Protein AF-A0A3R5QQU8-F1 (afdb_monomer_lite)

pLDDT: mean 78.83, std 15.77, range [33.41, 95.75]

Foldseek 3Di:
DDDPPPDDPDPDPQQLLAAEDPLLVQLVVQLQQQCQQLVNQERELLSSVLSLLVSVDVLVLVVCCVPLVPDDDPDRLSVLLNVLSCVVSVRDPGDRDPDVPDDRRDYDPVVVCLVSCQSVVDVPPVRRYDYSVNSVVVSCVPPVSVVSSCPSRDDPD

Organism: NCBI:txid2040456

Radius of gyration: 18.87 Å; chains: 1; bounding box: 34×49×63 Å

Structure (mmCIF, N/CA/C/O backbone):
data_AF-A0A3R5QQU8-F1
#
_entry.id   AF-A0A3R5QQU8-F1
#
loop_
_atom_site.group_PDB
_atom_site.id
_atom_site.type_symbol
_atom_site.label_atom_id
_atom_site.label_alt_id
_atom_site.label_comp_id
_atom_site.label_asym_id
_atom_site.label_entity_id
_atom_site.label_seq_id
_atom_site.pdbx_PDB_ins_code
_atom_site.Cartn_x
_atom_site.Cartn_y
_atom_site.Cartn_z
_atom_site.occupancy
_atom_site.B_iso_or_equiv
_atom_site.auth_seq_id
_atom_site.auth_comp_id
_atom_site.auth_asym_id
_atom_site.auth_atom_id
_atom_site.pdbx_PDB_model_num
ATOM 1 N N . MET A 1 1 ? -10.778 -25.720 -46.885 1.00 42.09 1 MET A N 1
ATOM 2 C CA . MET A 1 1 ? -10.569 -25.487 -45.435 1.00 42.09 1 MET A CA 1
ATOM 3 C C . MET A 1 1 ? -9.335 -24.609 -45.243 1.00 42.09 1 MET A C 1
ATOM 5 O O . MET A 1 1 ? -8.242 -25.054 -45.555 1.00 42.09 1 MET A O 1
ATOM 9 N N . LEU A 1 2 ? -9.492 -23.357 -44.798 1.00 42.12 2 LEU A N 1
ATOM 10 C CA . LEU A 1 2 ? -8.367 -22.442 -44.552 1.00 42.12 2 LEU A CA 1
ATOM 11 C C . LEU A 1 2 ? -7.950 -22.513 -43.078 1.00 42.12 2 LEU A C 1
ATOM 13 O O . LEU A 1 2 ? -8.694 -22.108 -42.185 1.00 42.12 2 LEU A O 1
ATOM 17 N N . VAL A 1 3 ? -6.752 -23.039 -42.827 1.00 45.94 3 VAL A N 1
ATOM 18 C CA . VAL A 1 3 ? -6.146 -23.111 -41.493 1.00 45.94 3 VAL A CA 1
ATOM 19 C C . VAL A 1 3 ? -5.785 -21.692 -41.043 1.00 45.94 3 VAL A C 1
ATOM 21 O O . VAL A 1 3 ? -4.887 -21.057 -41.596 1.00 45.94 3 VAL A O 1
ATOM 24 N N . LYS A 1 4 ? -6.488 -21.175 -40.026 1.00 46.97 4 LYS A N 1
ATOM 25 C CA . LYS A 1 4 ? -6.137 -19.912 -39.360 1.00 46.97 4 LYS A CA 1
ATOM 26 C C . LYS A 1 4 ? -4.729 -20.041 -38.768 1.00 46.97 4 LYS A C 1
ATOM 28 O O . LYS A 1 4 ? -4.541 -20.731 -37.767 1.00 46.97 4 LYS A O 1
ATOM 33 N N . LYS A 1 5 ? -3.744 -19.357 -39.362 1.00 49.19 5 LYS A N 1
ATOM 34 C CA . LYS A 1 5 ? -2.409 -19.178 -38.772 1.00 49.19 5 LYS A CA 1
ATOM 35 C C . LYS A 1 5 ? -2.574 -18.529 -37.393 1.00 49.19 5 LYS A C 1
ATOM 37 O O . LYS A 1 5 ? -2.917 -17.352 -37.298 1.00 49.19 5 LYS A O 1
ATOM 42 N N . LYS A 1 6 ? -2.350 -19.300 -36.320 1.00 51.53 6 LYS A N 1
ATOM 43 C CA . LYS A 1 6 ? -2.181 -18.768 -34.960 1.00 51.53 6 LYS A CA 1
ATOM 44 C C . LYS A 1 6 ? -1.025 -17.770 -35.012 1.00 51.53 6 LYS A C 1
ATOM 46 O O . LYS A 1 6 ? 0.117 -18.164 -35.227 1.00 51.53 6 LYS A O 1
ATOM 51 N N . GLY A 1 7 ? -1.337 -16.481 -34.883 1.00 51.53 7 GLY A N 1
ATOM 52 C CA . GLY A 1 7 ? -0.328 -15.429 -34.830 1.00 51.53 7 GLY A CA 1
ATOM 53 C C . GLY A 1 7 ? 0.687 -15.741 -33.735 1.00 51.53 7 GLY A C 1
ATOM 54 O O . GLY A 1 7 ? 0.302 -16.049 -32.606 1.00 51.53 7 GLY A O 1
ATOM 55 N N . MET A 1 8 ? 1.976 -15.695 -34.079 1.00 50.88 8 MET A N 1
ATOM 56 C CA . MET A 1 8 ? 3.055 -15.849 -33.107 1.00 50.88 8 MET A CA 1
ATOM 57 C C . MET A 1 8 ? 2.863 -14.838 -31.965 1.00 50.88 8 MET A C 1
ATOM 59 O O . MET A 1 8 ? 2.527 -13.677 -32.234 1.00 50.88 8 MET A O 1
ATOM 63 N N . PRO A 1 9 ? 3.070 -15.234 -30.696 1.00 57.50 9 PRO A N 1
ATOM 64 C CA . PRO A 1 9 ? 3.006 -14.292 -29.591 1.00 57.50 9 PRO A CA 1
ATOM 65 C C . PRO A 1 9 ? 4.052 -13.201 -29.831 1.00 57.50 9 PRO A C 1
ATOM 67 O O . PRO A 1 9 ? 5.249 -13.478 -29.913 1.00 57.50 9 PRO A O 1
ATOM 70 N N . LYS A 1 10 ? 3.602 -11.945 -29.971 1.00 59.44 10 LYS A N 1
ATOM 71 C CA . LYS A 1 10 ? 4.502 -10.784 -30.005 1.00 59.44 10 LYS A CA 1
ATOM 72 C C . LYS A 1 10 ? 5.435 -10.895 -28.800 1.00 59.44 10 LYS A C 1
ATOM 74 O O . LYS A 1 10 ? 4.937 -10.964 -27.678 1.00 59.44 10 LYS A O 1
ATOM 79 N N . LYS A 1 11 ? 6.756 -10.899 -29.026 1.00 52.19 11 LYS A N 1
ATOM 80 C CA . LYS A 1 11 ? 7.766 -10.807 -27.960 1.00 52.19 11 LYS A CA 1
ATOM 81 C C . LYS A 1 11 ? 7.459 -9.558 -27.134 1.00 52.19 11 LYS A C 1
ATOM 83 O O . LYS A 1 11 ? 7.752 -8.436 -27.542 1.00 52.19 11 LYS A O 1
ATOM 88 N N . VAL A 1 12 ? 6.786 -9.743 -26.002 1.00 55.81 12 VAL A N 1
ATOM 89 C CA . VAL A 1 12 ? 6.540 -8.663 -25.054 1.00 55.81 12 VAL A CA 1
ATOM 90 C C . VAL A 1 12 ? 7.877 -8.422 -24.382 1.00 55.81 12 VAL A C 1
ATOM 92 O O . VAL A 1 12 ? 8.371 -9.294 -23.680 1.00 55.81 12 VAL A O 1
ATOM 95 N N . ASN A 1 13 ? 8.491 -7.269 -24.626 1.00 54.78 13 ASN A N 1
ATOM 96 C CA . ASN A 1 13 ? 9.684 -6.875 -23.889 1.00 54.78 13 ASN A CA 1
ATOM 97 C C . ASN A 1 13 ? 9.244 -6.586 -22.441 1.00 54.78 13 ASN A C 1
ATOM 99 O O . ASN A 1 13 ? 8.656 -5.541 -22.167 1.00 54.78 13 ASN A O 1
ATOM 103 N N . ILE A 1 14 ? 9.408 -7.571 -21.549 1.00 56.81 14 ILE A N 1
ATOM 104 C CA . ILE A 1 14 ? 8.903 -7.532 -20.161 1.00 56.81 14 ILE A CA 1
ATOM 105 C C . ILE A 1 14 ? 9.757 -6.592 -19.296 1.00 56.81 14 ILE A C 1
ATOM 107 O O . ILE A 1 14 ? 9.271 -6.020 -18.323 1.00 56.81 14 ILE A O 1
ATOM 111 N N . PHE A 1 15 ? 11.016 -6.376 -19.676 1.00 55.69 15 PHE A N 1
ATOM 112 C CA . PHE A 1 15 ? 11.946 -5.527 -18.944 1.00 55.69 15 PHE A CA 1
ATOM 113 C C . PHE A 1 15 ? 11.818 -4.071 -19.386 1.00 55.69 15 PHE A C 1
ATOM 115 O O . PHE A 1 15 ? 12.350 -3.662 -20.415 1.00 55.69 15 PHE A O 1
ATOM 122 N N . SER A 1 16 ? 11.114 -3.267 -18.590 1.00 62.69 16 SER A N 1
ATOM 123 C CA . SER A 1 16 ? 11.009 -1.822 -18.816 1.00 62.69 16 SER A CA 1
ATOM 124 C C . SER A 1 16 ? 12.198 -1.023 -18.271 1.00 62.69 16 SER A C 1
ATOM 126 O O . SER A 1 16 ? 12.196 0.200 -18.380 1.00 62.69 16 SER A O 1
ATOM 128 N N . GLY A 1 17 ? 13.192 -1.683 -17.659 1.00 68.12 17 GLY A N 1
ATOM 129 C CA . GLY A 1 17 ? 14.309 -1.030 -16.961 1.00 68.12 17 GLY A CA 1
ATOM 130 C C . GLY A 1 17 ? 13.881 -0.197 -15.745 1.00 68.12 17 GLY A C 1
ATOM 131 O O . GLY A 1 17 ? 14.719 0.446 -15.120 1.00 68.12 17 GLY A O 1
ATOM 132 N N . LYS A 1 18 ? 12.584 -0.188 -15.405 1.00 78.50 18 LYS A N 1
ATOM 133 C CA . LYS A 1 18 ? 12.045 0.610 -14.308 1.00 78.50 18 LYS A CA 1
ATOM 134 C C . LYS A 1 18 ? 12.234 -0.088 -12.972 1.00 78.50 18 LYS A C 1
ATOM 136 O O . LYS A 1 18 ? 12.012 -1.291 -12.845 1.00 78.50 18 LYS A O 1
ATOM 141 N N . LEU A 1 19 ? 12.568 0.698 -11.958 1.00 86.25 19 LEU A N 1
ATOM 142 C CA . LEU A 1 19 ? 12.779 0.238 -10.592 1.00 86.25 19 LEU A CA 1
ATOM 143 C C . LEU A 1 19 ? 11.708 0.809 -9.667 1.00 86.25 19 LEU A C 1
ATOM 145 O O . LEU A 1 19 ? 11.241 1.929 -9.845 1.00 86.25 19 LEU A O 1
ATOM 149 N N . PHE A 1 20 ? 11.331 0.060 -8.638 1.00 91.00 20 PHE A N 1
ATOM 150 C CA . PHE A 1 20 ? 10.565 0.625 -7.528 1.00 91.00 20 PHE A CA 1
ATOM 151 C C . PHE A 1 20 ? 11.489 1.445 -6.632 1.00 91.00 20 PHE A C 1
ATOM 153 O O . PHE A 1 20 ? 12.590 0.993 -6.298 1.00 91.00 20 PHE A O 1
ATOM 160 N N . SER A 1 21 ? 11.031 2.625 -6.209 1.00 91.69 21 SER A N 1
ATOM 161 C CA . SER A 1 21 ? 11.749 3.427 -5.220 1.00 91.69 21 SER A CA 1
ATOM 162 C C . SER A 1 21 ? 11.919 2.650 -3.913 1.00 91.69 21 SER A C 1
ATOM 164 O O . SER A 1 21 ? 11.132 1.753 -3.594 1.00 91.69 21 SER A O 1
ATOM 166 N N . LEU A 1 22 ? 12.930 3.007 -3.118 1.00 92.06 22 LEU A N 1
ATOM 167 C CA . LEU A 1 22 ? 13.144 2.384 -1.809 1.00 92.06 22 LEU A CA 1
ATOM 168 C C . LEU A 1 22 ? 11.901 2.506 -0.915 1.00 92.06 22 LEU A C 1
ATOM 170 O O . LEU A 1 22 ? 11.513 1.539 -0.264 1.00 92.06 22 LEU A O 1
ATOM 174 N N . GLN A 1 23 ? 11.241 3.667 -0.933 1.00 92.75 23 GLN A N 1
ATOM 175 C CA . GLN A 1 23 ? 10.004 3.884 -0.182 1.00 92.75 23 GLN A CA 1
ATOM 176 C C . GLN A 1 23 ? 8.869 2.992 -0.685 1.00 92.75 23 GLN A C 1
ATOM 178 O O . GLN A 1 23 ? 8.147 2.411 0.117 1.00 92.75 23 GLN A O 1
ATOM 183 N N . LEU A 1 24 ? 8.743 2.790 -2.000 1.00 94.25 24 LEU A N 1
ATOM 184 C CA . LEU A 1 24 ? 7.724 1.892 -2.536 1.00 94.25 24 LEU A CA 1
ATOM 185 C C . LEU A 1 24 ? 7.999 0.434 -2.147 1.00 94.25 24 LEU A C 1
ATOM 187 O O . LEU A 1 24 ? 7.077 -0.273 -1.751 1.00 94.25 24 LEU A O 1
ATOM 191 N N . LYS A 1 25 ? 9.261 -0.009 -2.180 1.00 94.94 25 LYS A N 1
ATOM 192 C CA . LYS A 1 25 ? 9.641 -1.343 -1.688 1.00 94.94 25 LYS A CA 1
ATOM 193 C C . LYS A 1 25 ? 9.263 -1.520 -0.212 1.00 94.94 25 LYS A C 1
ATOM 195 O O . LYS A 1 25 ? 8.655 -2.529 0.134 1.00 94.94 25 LYS A O 1
ATOM 200 N N . LYS A 1 26 ? 9.543 -0.518 0.633 1.00 95.12 26 LYS A N 1
ATOM 201 C CA . LYS A 1 26 ? 9.126 -0.506 2.048 1.00 95.12 26 LYS A CA 1
ATOM 202 C C . LYS A 1 26 ? 7.604 -0.566 2.200 1.00 95.12 26 LYS A C 1
ATOM 204 O O . LYS A 1 26 ? 7.113 -1.343 3.010 1.00 95.12 26 LYS A O 1
ATOM 209 N N . ALA A 1 27 ? 6.852 0.186 1.398 1.00 95.38 27 ALA A N 1
ATOM 210 C CA . ALA A 1 27 ? 5.390 0.180 1.436 1.00 95.38 27 ALA A CA 1
ATOM 211 C C . ALA A 1 27 ? 4.800 -1.191 1.082 1.00 95.38 27 ALA A C 1
ATOM 213 O O . ALA A 1 27 ? 3.908 -1.680 1.774 1.00 95.38 27 ALA A O 1
ATOM 214 N N . LEU A 1 28 ? 5.320 -1.830 0.028 1.00 95.50 28 LEU A N 1
ATOM 215 C CA . LEU A 1 28 ? 4.920 -3.186 -0.357 1.00 95.50 28 LEU A CA 1
ATOM 216 C C . LEU A 1 28 ? 5.243 -4.189 0.752 1.00 95.50 28 LEU A C 1
ATOM 218 O O . LEU A 1 28 ? 4.417 -5.045 1.063 1.00 95.50 28 LEU A O 1
ATOM 222 N N . PHE A 1 29 ? 6.410 -4.049 1.381 1.00 94.56 29 PHE A N 1
ATOM 223 C CA . PHE A 1 29 ? 6.800 -4.885 2.508 1.00 94.56 29 PHE A CA 1
ATOM 224 C C . PHE A 1 29 ? 5.881 -4.693 3.722 1.00 94.56 29 PHE A C 1
ATOM 226 O O . PHE A 1 29 ? 5.456 -5.680 4.309 1.00 94.56 29 PHE A O 1
ATOM 233 N N . TYR A 1 30 ? 5.481 -3.461 4.058 1.00 94.25 30 TYR A N 1
ATOM 234 C CA . TYR A 1 30 ? 4.505 -3.220 5.128 1.00 94.25 30 TYR A CA 1
ATOM 235 C C . TYR A 1 30 ? 3.138 -3.838 4.835 1.00 94.25 30 TYR A C 1
ATOM 237 O O . TYR A 1 30 ? 2.559 -4.465 5.720 1.00 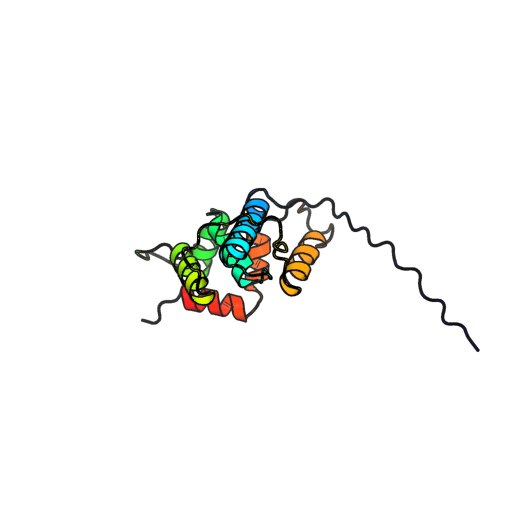94.25 30 TYR A O 1
ATOM 245 N N . ALA A 1 31 ? 2.632 -3.702 3.605 1.00 94.88 31 ALA A N 1
ATOM 246 C CA . ALA A 1 31 ? 1.375 -4.337 3.208 1.00 94.88 31 ALA A CA 1
ATOM 247 C C . ALA A 1 31 ? 1.451 -5.867 3.349 1.00 94.88 31 ALA A C 1
ATOM 249 O O . ALA A 1 31 ? 0.511 -6.497 3.825 1.00 94.88 31 ALA A O 1
ATOM 250 N N . PHE A 1 32 ? 2.590 -6.454 2.981 1.00 93.38 32 PHE A N 1
ATOM 251 C CA . PHE A 1 32 ? 2.848 -7.883 3.119 1.00 93.38 32 PHE A CA 1
ATOM 252 C C . PHE A 1 32 ? 2.958 -8.336 4.581 1.00 93.38 32 PHE A C 1
ATOM 254 O O . PHE A 1 32 ? 2.352 -9.339 4.958 1.00 93.38 32 PHE A O 1
ATOM 261 N N . LEU A 1 33 ? 3.707 -7.605 5.413 1.00 91.31 33 LEU A N 1
ATOM 262 C CA . LEU A 1 33 ? 3.843 -7.911 6.837 1.00 91.31 33 LEU A CA 1
ATOM 263 C C . LEU A 1 33 ? 2.487 -7.880 7.536 1.00 91.31 33 LEU A C 1
ATOM 265 O O . LEU A 1 33 ? 2.180 -8.787 8.306 1.00 91.31 33 LEU A O 1
ATOM 269 N N . GLU A 1 34 ? 1.669 -6.872 7.238 1.00 90.06 34 GLU A N 1
ATOM 270 C CA . GLU A 1 34 ? 0.336 -6.766 7.820 1.00 90.06 34 GLU A CA 1
ATOM 271 C C . GLU A 1 34 ? -0.583 -7.878 7.302 1.00 90.06 34 GLU A C 1
ATOM 273 O O . GLU A 1 34 ? -1.252 -8.523 8.101 1.00 90.06 34 GLU A O 1
ATOM 278 N N . ALA A 1 35 ? -0.549 -8.200 6.004 1.00 91.38 35 ALA A N 1
ATOM 279 C CA . ALA A 1 35 ? -1.292 -9.340 5.462 1.00 91.38 35 ALA A CA 1
ATOM 280 C C . ALA A 1 35 ? -0.958 -10.638 6.210 1.00 91.38 35 ALA A C 1
ATOM 282 O O . ALA A 1 35 ? -1.848 -11.360 6.654 1.00 91.38 35 ALA A O 1
ATOM 283 N N . ARG A 1 36 ? 0.338 -10.897 6.423 1.00 88.25 36 ARG A N 1
ATOM 284 C CA . ARG A 1 36 ? 0.811 -12.0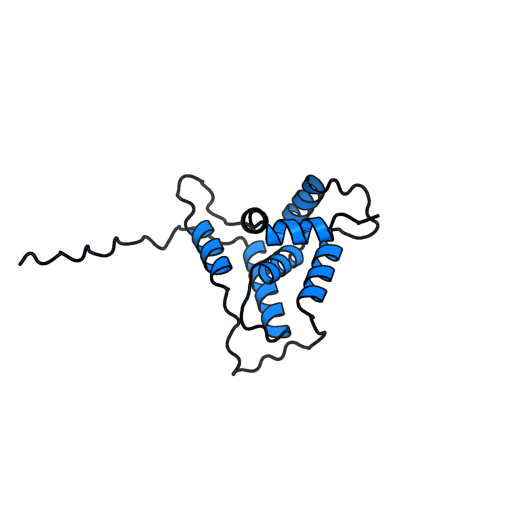83 7.141 1.00 88.25 36 ARG A CA 1
ATOM 285 C C . ARG A 1 36 ? 0.376 -12.077 8.604 1.00 88.25 36 ARG A C 1
ATOM 287 O O . ARG A 1 36 ? -0.096 -13.100 9.097 1.00 88.25 36 ARG A O 1
ATOM 294 N N . ARG A 1 37 ? 0.519 -10.935 9.283 1.00 87.12 37 ARG A N 1
ATOM 295 C CA . ARG A 1 37 ? 0.105 -10.744 10.679 1.00 87.12 37 ARG A CA 1
ATOM 296 C C . ARG A 1 37 ? -1.374 -11.066 10.871 1.00 87.12 37 ARG A C 1
ATOM 298 O O . ARG A 1 37 ? -1.733 -11.716 11.842 1.00 87.12 37 ARG A O 1
ATOM 305 N N . GLN A 1 38 ? -2.198 -10.649 9.917 1.00 86.31 38 GLN A N 1
ATOM 306 C CA . GLN A 1 38 ? -3.651 -10.794 9.964 1.00 86.31 38 GLN A CA 1
ATOM 307 C C . GLN A 1 38 ? -4.159 -12.072 9.282 1.00 86.31 38 GLN A C 1
ATOM 309 O O . GLN A 1 38 ? -5.366 -12.251 9.148 1.00 86.31 38 GLN A O 1
ATOM 314 N N . LYS A 1 39 ? -3.260 -12.964 8.836 1.00 86.00 39 LYS A N 1
ATOM 315 C CA . LYS A 1 39 ? -3.601 -14.203 8.106 1.00 86.00 39 LYS A CA 1
ATOM 316 C C . LYS A 1 39 ? -4.455 -13.942 6.853 1.00 86.00 39 LYS A C 1
ATOM 318 O O . LYS A 1 39 ? -5.299 -14.750 6.477 1.00 86.00 39 LYS A O 1
ATOM 323 N N . ILE A 1 40 ? -4.238 -12.798 6.208 1.00 88.56 40 ILE A N 1
ATOM 324 C CA . ILE A 1 40 ? -4.895 -12.402 4.965 1.00 88.56 40 ILE A CA 1
ATOM 325 C C . ILE A 1 40 ? -4.060 -12.928 3.801 1.00 88.56 40 ILE A C 1
ATOM 327 O O . ILE A 1 40 ? -2.926 -12.499 3.618 1.00 88.56 40 ILE A O 1
ATOM 331 N N . ASN A 1 41 ? -4.636 -13.789 2.962 1.00 90.25 41 ASN A N 1
ATOM 332 C CA . ASN A 1 41 ? -3.920 -14.399 1.830 1.00 90.25 41 ASN A CA 1
ATOM 333 C C . ASN A 1 41 ? -3.811 -13.477 0.601 1.00 90.25 41 ASN A C 1
ATOM 335 O O . ASN A 1 41 ? -3.061 -13.763 -0.334 1.00 90.25 41 ASN A O 1
ATOM 339 N N . VAL A 1 42 ? -4.570 -12.377 0.571 1.00 93.44 42 VAL A N 1
ATOM 340 C CA . VAL A 1 42 ? -4.667 -11.490 -0.594 1.00 93.44 42 VAL A CA 1
ATOM 341 C C . VAL A 1 42 ? -4.409 -10.035 -0.213 1.00 93.44 42 VAL A C 1
ATOM 343 O O . VAL A 1 42 ? -5.173 -9.427 0.529 1.00 93.44 42 VAL A O 1
ATOM 346 N N . ILE A 1 43 ? -3.373 -9.441 -0.805 1.00 95.44 43 ILE A N 1
ATOM 347 C CA . ILE A 1 43 ? -3.081 -8.010 -0.683 1.00 95.44 43 ILE A CA 1
ATOM 348 C C . ILE A 1 43 ? -3.928 -7.252 -1.709 1.00 95.44 43 ILE A C 1
ATOM 350 O O . ILE A 1 43 ? -3.628 -7.213 -2.913 1.00 95.44 43 ILE A O 1
ATOM 354 N N . ASP A 1 44 ? -5.023 -6.671 -1.236 1.00 94.94 44 ASP A N 1
ATOM 355 C CA . ASP A 1 44 ? -5.908 -5.831 -2.029 1.00 94.94 44 ASP A CA 1
ATOM 356 C C . ASP A 1 44 ? -5.444 -4.361 -2.068 1.00 94.94 44 ASP A C 1
ATOM 358 O O . ASP A 1 44 ? -4.380 -3.983 -1.569 1.00 94.94 44 ASP A O 1
ATOM 362 N N . SER A 1 45 ? -6.232 -3.511 -2.720 1.00 94.62 45 SER A N 1
ATOM 363 C CA . SER A 1 45 ? -5.904 -2.096 -2.863 1.00 94.62 45 SER A CA 1
ATOM 364 C C . SER A 1 45 ? -5.994 -1.301 -1.551 1.00 94.62 45 SER A C 1
ATOM 366 O O . SER A 1 45 ? -5.307 -0.287 -1.428 1.00 94.62 45 SER A O 1
ATOM 368 N N . GLN A 1 46 ? -6.801 -1.737 -0.576 1.00 94.19 46 GLN A N 1
ATOM 369 C CA . GLN A 1 46 ? -6.877 -1.104 0.745 1.00 94.19 46 GLN A CA 1
ATOM 370 C C . GLN A 1 46 ? -5.650 -1.464 1.592 1.00 94.19 46 GLN A C 1
ATOM 372 O O . GLN A 1 46 ? -5.081 -0.593 2.250 1.00 94.19 46 GLN A O 1
ATOM 377 N N . LEU A 1 47 ? -5.183 -2.712 1.522 1.00 94.31 47 LEU A N 1
ATOM 378 C CA . LEU A 1 47 ? -3.988 -3.158 2.234 1.00 94.31 47 LEU A CA 1
ATOM 379 C C . LEU A 1 47 ? -2.711 -2.578 1.612 1.00 94.31 47 LEU A C 1
ATOM 381 O O . LEU A 1 47 ? -1.782 -2.190 2.320 1.00 94.31 47 LEU A O 1
ATOM 385 N N . LEU A 1 48 ? -2.692 -2.413 0.285 1.00 95.75 48 LEU A N 1
ATOM 386 C CA . LEU A 1 48 ? -1.643 -1.653 -0.390 1.00 95.75 48 LEU A CA 1
ATOM 387 C C . LEU A 1 48 ? -1.644 -0.176 0.040 1.00 95.75 48 LEU A C 1
ATOM 389 O O . LEU A 1 48 ? -0.578 0.380 0.302 1.00 95.75 48 LEU A O 1
ATOM 393 N N . LEU A 1 49 ? -2.821 0.455 0.144 1.00 94.56 49 LEU A N 1
ATOM 394 C CA . LEU A 1 49 ? -2.947 1.820 0.661 1.00 94.56 49 LEU A CA 1
ATOM 395 C C . LEU A 1 49 ? -2.413 1.919 2.096 1.00 94.56 49 LEU A C 1
ATOM 397 O O . LEU A 1 49 ? -1.653 2.837 2.390 1.00 94.56 49 LEU A O 1
ATOM 401 N N . PHE A 1 50 ? -2.739 0.958 2.964 1.00 94.19 50 PHE A N 1
ATOM 402 C CA . PHE A 1 50 ? -2.183 0.890 4.316 1.00 94.19 50 PHE A CA 1
ATOM 403 C C . PHE A 1 50 ? -0.647 0.874 4.299 1.00 94.19 50 PHE A C 1
ATOM 405 O O . PHE A 1 50 ? -0.019 1.679 4.988 1.00 94.19 50 PHE A O 1
ATOM 412 N N . GLY A 1 51 ? -0.041 0.020 3.466 1.00 94.69 51 GLY A N 1
ATOM 413 C CA . GLY A 1 51 ? 1.413 -0.051 3.316 1.00 94.69 51 GLY A CA 1
ATOM 414 C C . GLY A 1 51 ? 2.041 1.271 2.860 1.00 94.69 51 GLY A C 1
ATOM 415 O O . GLY A 1 51 ? 3.051 1.692 3.418 1.00 94.69 51 GLY A O 1
ATOM 416 N N . LEU A 1 52 ? 1.415 1.964 1.900 1.00 94.19 52 LEU A N 1
ATOM 417 C CA . LEU A 1 52 ? 1.867 3.279 1.418 1.00 94.19 52 LEU A CA 1
ATOM 418 C C . LEU A 1 52 ? 1.799 4.358 2.502 1.00 94.19 52 LEU A C 1
ATOM 420 O O . LEU A 1 52 ? 2.685 5.198 2.589 1.00 94.19 52 LEU A O 1
ATOM 424 N N . LEU A 1 53 ? 0.763 4.349 3.338 1.00 91.31 53 LEU A N 1
ATOM 425 C CA . LEU A 1 53 ? 0.623 5.320 4.426 1.00 91.31 53 LEU A CA 1
ATOM 426 C C . LEU A 1 53 ? 1.619 5.052 5.562 1.00 91.31 53 LEU A C 1
ATOM 428 O O . LEU A 1 53 ? 2.069 5.981 6.230 1.00 91.31 53 LEU A O 1
ATOM 432 N N . LYS A 1 54 ? 1.998 3.785 5.768 1.00 90.88 54 LYS A N 1
ATOM 433 C CA . LYS A 1 54 ? 2.930 3.373 6.823 1.00 90.88 54 LYS A CA 1
ATOM 434 C C . LYS A 1 54 ? 4.377 3.790 6.599 1.00 90.88 54 LYS A C 1
ATOM 436 O O . LYS A 1 54 ? 5.116 3.870 7.574 1.00 90.88 54 LYS A O 1
ATOM 441 N N . THR A 1 55 ? 4.787 4.100 5.371 1.00 86.00 55 THR A N 1
ATOM 442 C CA . THR A 1 55 ? 6.167 4.533 5.097 1.00 86.00 55 THR A CA 1
ATOM 443 C C . THR A 1 55 ? 6.485 5.948 5.576 1.00 86.00 55 THR A C 1
ATOM 445 O O . THR A 1 55 ? 7.642 6.346 5.486 1.00 86.00 55 THR A O 1
ATOM 448 N N . ASN A 1 56 ? 5.492 6.702 6.073 1.00 74.19 56 ASN A N 1
ATOM 449 C CA . ASN A 1 56 ? 5.622 8.109 6.477 1.00 74.19 56 ASN A CA 1
ATOM 450 C C . ASN A 1 56 ? 6.349 8.962 5.417 1.00 74.19 56 ASN A C 1
ATOM 452 O O . ASN A 1 56 ? 7.251 9.746 5.710 1.00 74.19 56 ASN A O 1
ATOM 456 N N . ASP A 1 57 ? 5.990 8.751 4.151 1.00 80.62 57 ASP A N 1
ATOM 457 C CA . ASP A 1 57 ? 6.604 9.449 3.028 1.00 80.62 57 ASP A CA 1
ATOM 458 C C . ASP A 1 57 ? 6.115 10.903 2.992 1.00 80.62 57 ASP A C 1
ATOM 460 O O . ASP A 1 57 ? 4.917 11.171 2.857 1.00 80.62 57 ASP A O 1
ATOM 464 N N . SER A 1 58 ? 7.043 11.858 3.070 1.00 77.31 58 SER A N 1
ATOM 465 C CA . SER A 1 58 ? 6.725 13.291 3.066 1.00 77.31 58 SER A CA 1
ATOM 466 C C . SER A 1 58 ? 5.944 13.726 1.820 1.00 77.31 58 SER A C 1
ATOM 468 O O . SER A 1 58 ? 5.123 14.643 1.894 1.00 77.31 58 SER A O 1
ATOM 470 N N . SER A 1 59 ? 6.129 13.043 0.687 1.00 80.94 59 SER A N 1
ATOM 471 C CA . SER A 1 59 ? 5.407 13.300 -0.565 1.00 80.94 59 SER A CA 1
ATOM 472 C C . SER A 1 59 ? 3.925 12.954 -0.439 1.00 80.94 59 SER A C 1
ATOM 474 O O . SER A 1 59 ? 3.065 13.684 -0.935 1.00 80.94 59 SER A O 1
ATOM 476 N N . ILE A 1 60 ? 3.621 11.856 0.259 1.00 83.56 60 ILE A N 1
ATOM 477 C CA . ILE A 1 60 ? 2.252 11.444 0.570 1.00 83.56 60 I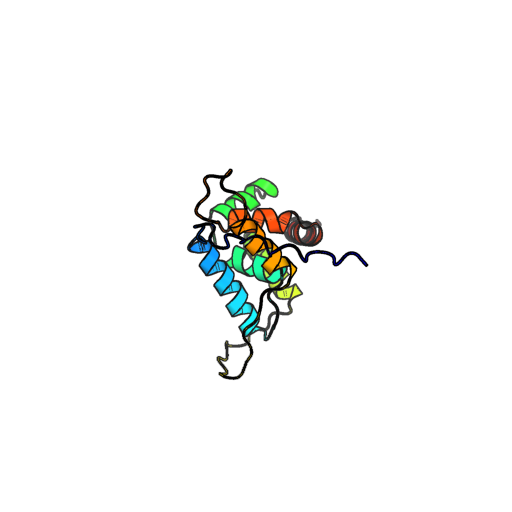LE A CA 1
ATOM 478 C C . ILE A 1 60 ? 1.626 12.465 1.523 1.00 83.56 60 ILE A C 1
ATOM 480 O O . ILE A 1 60 ? 0.539 12.968 1.238 1.00 83.56 60 ILE A O 1
ATOM 484 N N . ASN A 1 61 ? 2.337 12.842 2.590 1.00 80.00 61 ASN A N 1
ATOM 485 C CA . ASN A 1 61 ? 1.867 13.830 3.569 1.00 80.00 61 ASN A CA 1
ATOM 486 C C . ASN A 1 61 ? 1.492 15.156 2.885 1.00 80.00 61 ASN A C 1
ATOM 488 O O . ASN A 1 61 ? 0.389 15.669 3.084 1.00 80.00 61 ASN A O 1
ATOM 492 N N . ARG A 1 62 ? 2.365 15.664 2.004 1.00 81.00 62 ARG A N 1
ATOM 493 C CA . ARG A 1 62 ? 2.120 16.882 1.213 1.00 81.00 62 ARG A CA 1
ATOM 494 C C . ARG A 1 62 ? 0.915 16.747 0.281 1.00 81.00 62 ARG A C 1
ATOM 496 O O . ARG A 1 62 ? 0.118 17.679 0.189 1.00 81.00 62 ARG A O 1
ATOM 503 N N . LEU A 1 63 ? 0.755 15.605 -0.398 1.00 81.69 63 LEU A N 1
ATOM 504 C CA . LEU A 1 63 ? -0.404 15.364 -1.264 1.00 81.69 63 LEU A CA 1
ATOM 505 C C . LEU A 1 63 ? -1.710 15.436 -0.462 1.00 81.69 63 LEU A C 1
ATOM 507 O O . LEU A 1 63 ? -2.646 16.121 -0.871 1.00 81.69 63 LEU A O 1
ATOM 511 N N . PHE A 1 64 ? -1.765 14.762 0.686 1.00 79.38 64 PHE A N 1
ATOM 512 C CA . PHE A 1 64 ? -2.948 14.756 1.543 1.00 79.38 64 PHE A CA 1
ATOM 513 C C . PHE A 1 64 ? -3.280 16.146 2.092 1.00 79.38 64 PHE A C 1
ATOM 515 O O . PHE A 1 64 ? -4.436 16.564 2.012 1.00 79.38 64 PHE A O 1
ATOM 522 N N . GLN A 1 65 ? -2.274 16.897 2.549 1.00 77.06 65 GLN A N 1
ATOM 523 C CA . GLN A 1 65 ? -2.450 18.289 2.975 1.00 77.06 65 GLN A CA 1
ATOM 524 C C . GLN A 1 65 ? -3.012 19.168 1.847 1.00 77.06 65 GLN A C 1
ATOM 526 O O . GLN A 1 65 ? -3.920 19.967 2.082 1.00 77.06 65 GLN A O 1
ATOM 531 N N . LYS A 1 66 ? -2.520 18.989 0.611 1.00 76.62 66 LYS A N 1
ATOM 532 C CA . LYS A 1 66 ? -2.981 19.744 -0.563 1.00 76.62 66 LYS A CA 1
ATOM 533 C C . LYS A 1 66 ? -4.423 19.410 -0.949 1.00 76.62 66 LYS A C 1
ATOM 535 O O . LYS A 1 66 ? -5.193 20.324 -1.230 1.00 76.62 66 LYS A O 1
ATOM 540 N N . ILE A 1 67 ? -4.790 18.126 -0.983 1.00 74.50 67 ILE A N 1
ATOM 541 C CA . ILE A 1 67 ? -6.127 17.690 -1.422 1.00 74.50 67 ILE A CA 1
ATOM 542 C C . ILE A 1 67 ? -7.197 18.079 -0.400 1.00 74.50 67 ILE A C 1
ATOM 544 O O . ILE A 1 67 ? -8.263 18.556 -0.782 1.00 74.50 67 ILE A O 1
ATOM 548 N N . TYR A 1 68 ? -6.926 17.879 0.888 1.00 69.69 68 TYR A N 1
ATOM 549 C CA . TYR A 1 68 ? -7.960 17.969 1.920 1.00 69.69 68 TYR A CA 1
ATOM 550 C C . TYR A 1 68 ? -7.938 19.280 2.702 1.00 69.69 68 TYR A C 1
ATOM 552 O O . TYR A 1 68 ? -8.722 19.424 3.635 1.00 69.69 68 TYR A O 1
ATOM 560 N N . LYS A 1 69 ? -7.074 20.238 2.312 1.00 68.44 69 LYS A N 1
ATOM 561 C CA . LYS A 1 69 ? -6.927 21.563 2.944 1.00 68.44 69 LYS A CA 1
ATOM 562 C C . LYS A 1 69 ? -6.973 21.475 4.473 1.00 68.44 69 LYS A C 1
ATOM 564 O O . LYS A 1 69 ? -7.586 22.315 5.126 1.00 68.44 69 LYS A O 1
ATOM 569 N N . THR A 1 70 ? -6.351 20.442 5.040 1.00 61.72 70 THR A N 1
ATOM 570 C CA . THR A 1 70 ? -6.338 20.185 6.481 1.00 61.72 70 THR A CA 1
ATOM 571 C C . THR A 1 70 ? -5.446 21.219 7.154 1.00 61.72 70 THR A C 1
ATOM 573 O O . THR A 1 70 ? -4.281 20.963 7.448 1.00 61.72 70 THR A O 1
ATOM 576 N N . ARG A 1 71 ? -5.987 22.425 7.330 1.00 52.12 71 ARG A N 1
ATOM 577 C CA . ARG A 1 71 ? -5.492 23.421 8.268 1.00 52.12 71 ARG A CA 1
ATOM 578 C C . ARG A 1 71 ? -5.895 22.896 9.641 1.00 52.12 71 ARG A C 1
ATOM 580 O O . ARG A 1 71 ? -7.081 22.752 9.905 1.00 52.12 71 ARG A O 1
ATOM 587 N N . THR A 1 72 ? -4.904 22.511 10.439 1.00 52.00 72 THR A N 1
ATOM 588 C CA . THR A 1 72 ? -5.046 22.241 11.880 1.00 52.00 72 THR A CA 1
ATOM 589 C C . THR A 1 72 ? -6.109 21.198 12.258 1.00 52.00 72 THR A C 1
ATOM 591 O O . THR A 1 72 ? -7.197 21.533 12.710 1.00 52.00 72 THR A O 1
ATOM 594 N N . LEU A 1 73 ? -5.775 19.912 12.131 1.00 50.34 73 LEU A N 1
ATOM 595 C CA . LEU A 1 73 ? -6.430 18.858 12.916 1.00 50.34 73 LEU A CA 1
ATOM 596 C C . LEU A 1 73 ? -5.507 18.503 14.083 1.00 50.34 73 LEU A C 1
ATOM 598 O O . LEU A 1 73 ? -4.305 18.350 13.874 1.00 50.34 73 LEU A O 1
ATOM 602 N N . SER A 1 74 ? -6.056 18.321 15.288 1.00 53.53 74 SER A N 1
ATOM 603 C CA . SER A 1 74 ? -5.286 17.873 16.464 1.00 53.53 74 SER A CA 1
ATOM 604 C C . SER A 1 74 ? -4.725 16.445 16.314 1.00 53.53 74 SER A C 1
ATOM 606 O O . SER A 1 74 ? -3.972 15.984 17.166 1.00 53.53 74 SER A O 1
ATOM 608 N N . GLN A 1 75 ? -5.091 15.743 15.234 1.00 60.62 75 GLN A N 1
ATOM 609 C CA . GLN A 1 75 ? -4.611 14.417 14.850 1.00 60.62 75 GLN A CA 1
ATOM 610 C C . GLN A 1 75 ? -4.151 14.417 13.389 1.00 60.62 75 GLN A C 1
ATOM 612 O O . GLN A 1 75 ? -4.807 14.990 12.513 1.00 60.62 75 GLN A O 1
ATOM 617 N N . ASN A 1 76 ? -3.041 13.731 13.110 1.00 75.00 76 ASN A N 1
ATOM 618 C CA . ASN A 1 76 ? -2.481 13.612 11.768 1.00 75.00 76 ASN A CA 1
ATOM 619 C C . ASN A 1 76 ? -3.492 12.908 10.824 1.00 75.00 76 ASN A C 1
ATOM 621 O O . ASN A 1 76 ? -3.886 11.768 11.095 1.00 75.00 76 ASN A O 1
ATOM 625 N N . PRO A 1 77 ? -3.905 13.531 9.698 1.00 78.81 77 PRO A N 1
ATOM 626 C CA . PRO A 1 77 ? -4.837 12.951 8.721 1.00 78.81 77 PRO A CA 1
ATOM 627 C C . PRO A 1 77 ? -4.495 11.513 8.306 1.00 78.81 77 PRO A C 1
ATOM 629 O O . PRO A 1 77 ? -5.375 10.676 8.096 1.00 78.81 77 PRO A O 1
ATOM 632 N N . ILE A 1 78 ? -3.200 11.214 8.215 1.00 84.00 78 ILE A N 1
ATOM 633 C CA . ILE A 1 78 ? -2.700 9.902 7.808 1.00 84.00 78 ILE A CA 1
ATOM 634 C C . ILE A 1 78 ? -2.871 8.871 8.915 1.00 84.00 78 ILE A C 1
ATOM 636 O O . ILE A 1 78 ? -3.276 7.748 8.630 1.00 84.00 78 ILE A O 1
ATOM 640 N N . GLU A 1 79 ? -2.645 9.245 10.172 1.00 84.38 79 GLU A N 1
ATOM 641 C CA . GLU A 1 79 ? -2.895 8.360 11.313 1.00 84.38 79 GLU A CA 1
ATOM 642 C C . GLU A 1 79 ? -4.378 8.011 11.426 1.00 84.38 79 GLU A C 1
ATOM 644 O O . GLU A 1 79 ? -4.723 6.843 11.611 1.00 84.38 79 GLU A O 1
ATOM 649 N N . LYS A 1 80 ? -5.265 8.991 11.211 1.00 84.56 80 LYS A N 1
ATOM 650 C CA . LYS A 1 80 ? -6.715 8.765 11.170 1.00 84.56 80 LYS A CA 1
ATOM 651 C C . LYS A 1 80 ? -7.101 7.764 10.077 1.00 84.56 80 LYS A C 1
ATOM 653 O O . LYS A 1 80 ? -7.861 6.828 10.332 1.00 84.56 80 LYS A O 1
ATOM 658 N N . LEU A 1 81 ? -6.554 7.927 8.871 1.00 88.06 81 LEU A N 1
ATOM 659 C CA . LEU A 1 81 ? -6.805 7.014 7.754 1.00 88.06 81 LEU A CA 1
ATOM 660 C C . LEU A 1 81 ? -6.246 5.610 8.022 1.00 88.06 81 LEU A C 1
ATOM 662 O O . LEU A 1 81 ? -6.931 4.622 7.764 1.00 88.06 81 LEU A O 1
ATOM 666 N N . ILE A 1 82 ? -5.038 5.515 8.586 1.00 89.31 82 ILE A N 1
ATOM 667 C CA . ILE A 1 82 ? -4.448 4.245 9.019 1.00 89.31 82 ILE A CA 1
ATOM 668 C C . ILE A 1 82 ? -5.385 3.556 10.010 1.00 89.31 82 ILE A C 1
ATOM 670 O O . ILE A 1 82 ? -5.715 2.394 9.803 1.00 89.31 82 ILE A O 1
ATOM 674 N N . ASN A 1 83 ? -5.853 4.255 11.045 1.00 87.44 83 ASN A N 1
ATOM 675 C CA . ASN A 1 83 ? -6.734 3.675 12.058 1.00 87.44 83 ASN A CA 1
ATOM 676 C C . ASN A 1 83 ? -8.058 3.184 11.460 1.00 87.44 83 ASN A C 1
ATOM 678 O O . ASN A 1 83 ? -8.491 2.081 11.781 1.00 87.44 83 ASN A O 1
ATOM 682 N N . LYS A 1 84 ? -8.654 3.929 10.523 1.00 87.75 84 LYS A N 1
ATOM 683 C CA . LYS A 1 84 ? -9.862 3.476 9.818 1.00 87.75 84 LYS A CA 1
ATOM 684 C C . LYS A 1 84 ? -9.616 2.228 8.965 1.00 87.75 84 LYS A C 1
ATOM 686 O O . LYS A 1 84 ? -10.442 1.321 8.974 1.00 87.75 84 LYS A O 1
ATOM 691 N N . LEU A 1 85 ? -8.470 2.132 8.288 1.00 89.12 85 LEU A N 1
ATOM 692 C CA . LEU A 1 85 ? -8.092 0.911 7.567 1.00 89.12 85 LEU A CA 1
ATOM 693 C C . LEU A 1 85 ? -7.922 -0.277 8.524 1.00 89.12 85 LEU A C 1
ATOM 695 O O . LEU A 1 85 ? -8.427 -1.355 8.228 1.00 89.12 85 LEU A O 1
ATOM 699 N N . LYS A 1 86 ? -7.295 -0.079 9.692 1.00 87.31 86 LYS A N 1
ATOM 700 C CA . LYS A 1 86 ? -7.181 -1.139 10.709 1.00 87.31 86 LYS A CA 1
ATOM 701 C C . LYS A 1 86 ? -8.550 -1.665 11.146 1.00 87.31 86 LYS A C 1
ATOM 703 O O . LYS A 1 86 ? -8.716 -2.873 11.271 1.00 87.31 86 LYS A O 1
ATOM 708 N N . VAL A 1 87 ? -9.518 -0.768 11.356 1.00 86.06 87 VAL A N 1
ATOM 709 C CA . VAL A 1 87 ? -10.894 -1.134 11.731 1.00 86.06 87 VAL A CA 1
ATOM 710 C C . VAL A 1 87 ? -11.578 -1.917 10.609 1.00 86.06 87 VAL A C 1
ATOM 712 O O . VAL A 1 87 ? -12.141 -2.974 10.873 1.00 86.06 87 VAL A O 1
ATOM 715 N N . ASN A 1 88 ? -11.476 -1.454 9.357 1.00 84.06 88 ASN A N 1
ATOM 716 C CA . ASN A 1 88 ? -12.091 -2.127 8.206 1.00 84.06 88 ASN A CA 1
ATOM 717 C C . ASN A 1 88 ? -11.615 -3.574 8.035 1.00 84.06 88 ASN A C 1
ATOM 719 O O . ASN A 1 88 ? -12.400 -4.443 7.672 1.00 84.06 88 ASN A O 1
ATOM 723 N N . PHE A 1 89 ? -10.334 -3.824 8.289 1.00 80.31 89 PHE A N 1
ATOM 724 C CA . PHE A 1 89 ? -9.752 -5.158 8.202 1.00 80.31 89 PHE A CA 1
ATOM 725 C C . PHE A 1 89 ? -9.795 -5.944 9.517 1.00 80.31 89 PHE A C 1
ATOM 727 O O . PHE A 1 89 ? -9.259 -7.048 9.569 1.00 80.31 89 PHE A O 1
ATOM 734 N N . GLN A 1 90 ? -10.389 -5.382 10.575 1.00 81.50 90 GLN A N 1
ATOM 735 C CA . GLN A 1 90 ? -10.423 -5.980 11.912 1.00 81.50 90 GLN A CA 1
ATOM 736 C C . GLN A 1 90 ? -9.030 -6.411 12.393 1.00 81.50 90 GLN A C 1
ATOM 738 O O . GLN A 1 90 ? -8.854 -7.514 12.909 1.00 81.50 90 GLN A O 1
ATOM 743 N N . PHE A 1 91 ? -8.023 -5.554 12.189 1.00 78.31 91 PHE A N 1
ATOM 744 C CA . PHE A 1 91 ? -6.647 -5.889 12.538 1.00 78.31 91 PHE A CA 1
ATOM 745 C C . PHE A 1 91 ? -6.533 -6.219 14.024 1.00 78.31 91 PHE A C 1
ATOM 747 O O . PHE A 1 91 ? -6.719 -5.358 14.886 1.00 78.31 91 PHE A O 1
ATOM 754 N N . LYS A 1 92 ? -6.171 -7.466 14.315 1.00 72.25 92 LYS A N 1
ATOM 755 C CA . LYS A 1 92 ? -5.899 -7.934 15.668 1.00 72.25 92 LYS A CA 1
ATOM 756 C C . LYS A 1 92 ? -4.453 -7.625 16.029 1.00 72.25 92 LYS A C 1
ATOM 758 O O . LYS A 1 92 ? -3.559 -7.623 15.175 1.00 72.25 92 LYS A O 1
ATOM 763 N N . SER A 1 93 ? -4.198 -7.391 17.312 1.00 66.94 93 SER A N 1
ATOM 764 C CA . SER A 1 93 ? -2.846 -7.276 17.857 1.00 66.94 93 SER A CA 1
ATOM 765 C C . SER A 1 93 ? -2.194 -8.658 17.987 1.00 66.94 93 SER A C 1
ATOM 767 O O . SER A 1 93 ? -1.745 -9.038 19.059 1.00 66.94 93 SER A O 1
ATOM 769 N N . GLU A 1 94 ? -2.155 -9.438 16.908 1.00 64.38 94 GLU A N 1
ATOM 770 C CA . GLU A 1 94 ? -1.461 -10.731 16.894 1.00 64.38 94 GLU A CA 1
ATOM 771 C C . GLU A 1 94 ? 0.043 -10.504 16.676 1.00 64.38 94 GLU A C 1
ATOM 773 O O . GLU A 1 94 ? 0.446 -9.559 15.989 1.00 64.38 94 GLU A O 1
ATOM 778 N N . SER A 1 95 ? 0.895 -11.327 17.287 1.00 64.94 95 SER A N 1
ATOM 779 C CA . SER A 1 95 ? 2.325 -11.359 16.975 1.00 64.94 95 SER A CA 1
ATOM 780 C C . SER A 1 95 ? 2.544 -12.010 15.605 1.00 64.94 95 SER A C 1
ATOM 782 O O . SER A 1 95 ? 1.794 -12.896 15.186 1.00 64.94 95 SER A O 1
ATOM 784 N N . ILE A 1 96 ? 3.564 -11.562 14.865 1.00 64.06 96 ILE A N 1
ATOM 785 C CA . ILE A 1 96 ? 3.902 -12.172 13.574 1.00 64.06 96 ILE A CA 1
ATOM 786 C C . ILE A 1 96 ? 4.511 -13.546 13.855 1.00 64.06 96 ILE A C 1
ATOM 788 O O . ILE A 1 96 ? 5.663 -13.651 14.263 1.00 64.06 96 ILE A O 1
ATOM 792 N N . THR A 1 97 ? 3.740 -14.606 13.626 1.00 60.69 97 THR A N 1
ATOM 793 C CA . THR A 1 97 ? 4.242 -15.981 13.677 1.00 60.69 97 THR A CA 1
ATOM 794 C C . THR A 1 97 ? 4.717 -16.398 12.289 1.00 60.69 97 THR A C 1
ATOM 796 O O . THR A 1 97 ? 3.937 -16.536 11.341 1.00 60.69 97 THR A O 1
ATOM 799 N N . PHE A 1 98 ? 6.029 -16.588 12.150 1.00 59.81 98 PHE A N 1
ATOM 800 C CA . PHE A 1 98 ? 6.637 -17.134 10.942 1.00 59.81 98 PHE A CA 1
ATOM 801 C C . PHE A 1 98 ? 6.498 -18.661 10.952 1.00 59.81 98 PHE A C 1
ATOM 803 O O . PHE A 1 98 ? 7.445 -19.374 11.247 1.00 59.81 98 PHE A O 1
ATOM 810 N N . SER A 1 99 ? 5.299 -19.169 10.659 1.00 61.06 99 SER A N 1
ATOM 811 C CA . SER A 1 99 ? 5.149 -20.587 10.306 1.00 61.06 99 SER A CA 1
ATOM 812 C C . SER A 1 99 ? 5.726 -20.813 8.909 1.00 61.06 99 SER A C 1
ATOM 814 O O . SER A 1 99 ? 5.496 -19.997 8.009 1.00 61.06 99 SER A O 1
ATOM 816 N N . VAL A 1 100 ? 6.501 -21.888 8.765 1.00 61.66 100 VAL A N 1
ATOM 817 C CA . VAL A 1 100 ? 7.168 -22.293 7.517 1.00 61.66 100 VAL A CA 1
ATOM 818 C C . VAL A 1 100 ? 6.142 -22.743 6.465 1.00 61.66 100 VAL A C 1
ATOM 820 O O . VAL A 1 100 ? 6.358 -22.522 5.279 1.00 61.66 100 VAL A O 1
ATOM 823 N N . ASP A 1 101 ? 4.974 -23.227 6.900 1.00 63.12 101 ASP A N 1
ATOM 824 C CA . ASP A 1 101 ? 3.971 -23.861 6.027 1.00 63.12 101 ASP A CA 1
ATOM 825 C C . ASP A 1 101 ? 2.862 -22.927 5.520 1.00 63.12 101 ASP A C 1
ATOM 827 O O . ASP A 1 101 ? 1.913 -23.373 4.875 1.00 63.12 101 ASP A O 1
ATOM 831 N N . ARG A 1 102 ? 2.917 -21.624 5.823 1.00 65.75 102 ARG A N 1
ATOM 832 C CA . ARG A 1 102 ? 1.884 -20.692 5.346 1.00 65.75 102 ARG A CA 1
ATOM 833 C C . ARG A 1 102 ? 2.224 -20.138 3.974 1.00 65.75 102 ARG A C 1
ATOM 835 O O . ARG A 1 102 ? 3.275 -19.524 3.790 1.00 65.75 102 ARG A O 1
ATOM 842 N N . GLU A 1 103 ? 1.270 -20.267 3.054 1.00 77.00 103 GLU A N 1
ATOM 843 C CA . GLU A 1 103 ? 1.328 -19.605 1.756 1.00 77.00 103 GLU A CA 1
ATOM 844 C C . GLU A 1 103 ? 1.547 -18.099 1.922 1.00 77.00 103 GLU A C 1
ATOM 846 O O . GLU A 1 103 ? 0.916 -17.419 2.739 1.00 77.00 103 GLU A O 1
ATOM 851 N N . PHE A 1 104 ? 2.469 -17.567 1.126 1.00 82.44 104 PHE A N 1
ATOM 852 C CA . PHE A 1 104 ? 2.746 -16.145 1.126 1.00 82.44 104 PHE A CA 1
ATOM 853 C C . PHE A 1 104 ? 1.562 -15.365 0.548 1.00 82.44 104 PHE A C 1
ATOM 855 O O . PHE A 1 104 ? 1.057 -15.723 -0.522 1.00 82.44 104 PHE A O 1
ATOM 862 N N . PRO A 1 105 ? 1.147 -14.261 1.196 1.00 89.94 105 PRO A N 1
ATOM 863 C CA . PRO A 1 105 ? 0.041 -13.471 0.700 1.00 89.94 105 PRO A CA 1
ATOM 864 C C . PRO A 1 105 ? 0.383 -12.897 -0.671 1.00 89.94 105 PRO A C 1
ATOM 866 O O . PRO A 1 105 ? 1.451 -12.318 -0.890 1.00 89.94 105 PRO A O 1
ATOM 869 N N . ASN A 1 106 ? -0.538 -13.066 -1.611 1.00 93.19 106 ASN A N 1
ATOM 870 C CA . ASN A 1 106 ? -0.333 -12.684 -2.997 1.00 93.19 106 ASN A CA 1
ATOM 871 C C . ASN A 1 106 ? -1.109 -11.404 -3.317 1.00 93.19 106 ASN A C 1
ATOM 873 O O . ASN A 1 106 ? -2.152 -11.116 -2.735 1.00 93.19 106 ASN A O 1
ATOM 877 N N . PHE A 1 107 ? -0.637 -10.622 -4.282 1.00 95.25 107 PHE A N 1
ATOM 878 C CA . PHE A 1 107 ? -1.378 -9.445 -4.717 1.00 95.25 107 PHE A CA 1
ATOM 879 C C . PHE A 1 107 ? -2.689 -9.841 -5.402 1.00 95.25 107 PHE A C 1
ATOM 881 O O . PHE A 1 107 ? -2.730 -10.724 -6.270 1.00 95.25 107 PHE A O 1
ATOM 888 N N . SER A 1 108 ? -3.754 -9.118 -5.065 1.00 95.25 108 SER A N 1
ATOM 889 C CA . SER A 1 108 ? -5.025 -9.188 -5.780 1.00 95.25 108 SER A CA 1
ATOM 890 C C . SER A 1 108 ? -4.840 -8.857 -7.267 1.00 95.25 108 SER A C 1
ATOM 892 O O . SER A 1 108 ? -3.916 -8.142 -7.670 1.00 95.25 108 SER A O 1
ATOM 894 N N . ARG A 1 109 ? -5.753 -9.340 -8.116 1.00 94.19 109 ARG A N 1
ATOM 895 C CA . ARG A 1 109 ? -5.712 -9.063 -9.561 1.00 94.19 109 ARG A CA 1
ATOM 896 C C . ARG A 1 109 ? -5.690 -7.556 -9.889 1.00 94.19 109 ARG A C 1
ATOM 898 O O . ARG A 1 109 ? -4.904 -7.183 -10.763 1.00 94.19 109 ARG A O 1
ATOM 905 N N . PRO A 1 110 ? -6.473 -6.679 -9.222 1.00 93.94 110 PRO A N 1
ATOM 906 C CA . PRO A 1 110 ? -6.381 -5.231 -9.423 1.00 93.94 110 PRO A CA 1
ATOM 907 C C . PRO A 1 110 ? -5.005 -4.656 -9.070 1.00 93.94 110 PRO A C 1
ATOM 909 O O . PRO A 1 110 ? -4.453 -3.887 -9.854 1.00 93.94 110 PRO A O 1
ATOM 912 N N . VAL A 1 111 ? -4.409 -5.079 -7.950 1.00 95.06 111 VAL A N 1
ATOM 913 C CA . VAL A 1 111 ? -3.075 -4.615 -7.538 1.00 95.06 111 VAL A CA 1
ATOM 914 C C . VAL A 1 111 ? -1.996 -5.084 -8.514 1.00 95.06 111 VAL A C 1
ATOM 916 O O . VAL A 1 111 ? -1.173 -4.279 -8.943 1.00 95.06 111 VAL A O 1
ATOM 919 N N . LYS A 1 112 ? -2.037 -6.350 -8.952 1.00 94.50 112 LYS A N 1
ATOM 920 C CA . LYS A 1 112 ? -1.121 -6.871 -9.984 1.00 94.50 112 LYS A CA 1
ATOM 921 C C . LYS A 1 112 ? -1.207 -6.058 -11.272 1.00 94.50 112 LYS A C 1
ATOM 923 O O . LYS A 1 112 ? -0.181 -5.670 -11.821 1.00 94.50 112 LYS A O 1
ATOM 928 N N . ARG A 1 113 ? -2.429 -5.772 -11.737 1.00 92.94 113 ARG A N 1
ATOM 929 C CA . ARG A 1 113 ? -2.664 -4.946 -12.931 1.00 92.94 113 ARG A CA 1
ATOM 930 C C . ARG A 1 113 ? -2.113 -3.537 -12.761 1.00 92.94 113 ARG A C 1
ATOM 932 O O . ARG A 1 113 ? -1.491 -3.042 -13.691 1.00 92.94 113 ARG A O 1
ATOM 939 N N . LEU A 1 114 ? -2.302 -2.922 -11.595 1.00 92.81 114 LEU A N 1
ATOM 940 C CA . LEU A 1 114 ? -1.766 -1.599 -11.288 1.00 92.81 114 LEU A CA 1
ATOM 941 C C . LEU A 1 114 ? -0.233 -1.582 -11.330 1.00 92.81 114 LEU A C 1
ATOM 943 O O . LEU A 1 114 ? 0.349 -0.770 -12.044 1.00 92.81 114 LEU A O 1
ATOM 947 N N . LEU A 1 115 ? 0.426 -2.481 -10.594 1.00 91.25 115 LEU A N 1
ATOM 948 C CA . LEU A 1 115 ? 1.889 -2.536 -10.548 1.00 91.25 115 LEU A CA 1
ATOM 949 C C . LEU A 1 115 ? 2.467 -2.826 -11.934 1.00 91.25 115 LEU A C 1
ATOM 951 O O . LEU A 1 115 ? 3.381 -2.136 -12.378 1.00 91.25 115 LEU A O 1
ATOM 955 N N . PHE A 1 116 ? 1.880 -3.781 -12.657 1.00 89.50 116 PHE A N 1
ATOM 956 C CA . PHE A 1 116 ? 2.281 -4.088 -14.026 1.00 89.50 116 PHE A CA 1
ATOM 957 C C . PHE A 1 116 ? 2.072 -2.899 -14.971 1.00 89.50 116 PHE A C 1
ATOM 959 O O . PHE A 1 116 ? 2.936 -2.606 -15.793 1.00 89.50 116 PHE A O 1
ATOM 966 N N . PHE A 1 117 ? 0.952 -2.183 -14.842 1.00 88.25 117 PHE A N 1
ATOM 967 C CA . PHE A 1 117 ? 0.687 -0.974 -15.614 1.00 88.25 117 PHE A CA 1
ATOM 968 C C . PHE A 1 117 ? 1.754 0.098 -15.366 1.00 88.25 117 PHE A C 1
ATOM 970 O O . PHE A 1 117 ? 2.2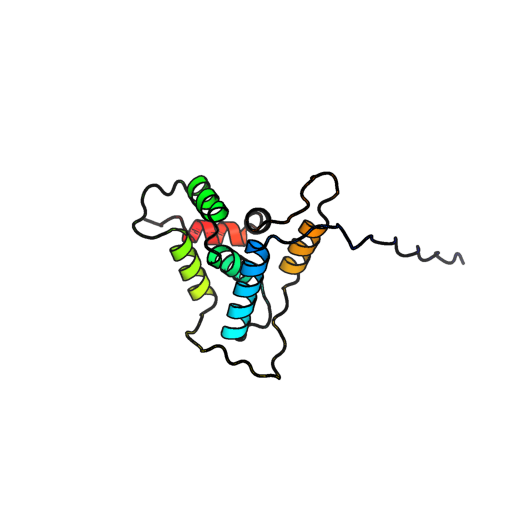86 0.644 -16.327 1.00 88.25 117 PHE A O 1
ATOM 977 N N . LEU A 1 118 ? 2.129 0.349 -14.109 1.00 87.75 118 LEU A N 1
ATOM 978 C CA . LEU A 1 118 ? 3.161 1.332 -13.760 1.00 87.75 118 LEU A CA 1
ATOM 979 C C . LEU A 1 118 ? 4.548 0.939 -14.280 1.00 87.75 118 LEU A C 1
ATOM 981 O O . LEU A 1 118 ? 5.288 1.786 -14.779 1.00 87.75 118 LEU A O 1
ATOM 985 N N . VAL A 1 119 ? 4.874 -0.354 -14.226 1.00 85.75 119 VAL A N 1
ATOM 986 C CA . VAL A 1 119 ? 6.094 -0.908 -14.831 1.00 85.75 119 VAL A CA 1
ATOM 987 C C . VAL A 1 119 ? 6.076 -0.735 -16.348 1.00 85.75 119 VAL A C 1
ATOM 989 O O . VAL A 1 119 ? 7.118 -0.450 -16.934 1.00 85.75 119 VAL A O 1
ATOM 992 N N . ARG A 1 120 ? 4.907 -0.855 -16.987 1.00 82.25 120 ARG A N 1
ATOM 993 C CA . ARG A 1 120 ? 4.752 -0.802 -18.445 1.00 82.25 120 ARG A CA 1
ATOM 994 C C . ARG A 1 120 ? 4.490 0.599 -19.011 1.00 82.25 120 ARG A C 1
ATOM 996 O O . ARG A 1 120 ? 4.588 0.748 -20.229 1.00 82.25 120 ARG A O 1
ATOM 1003 N N . LEU A 1 121 ? 4.165 1.606 -18.189 1.00 75.25 121 LEU A N 1
ATOM 1004 C CA . LEU A 1 121 ? 4.006 3.000 -18.630 1.00 75.25 121 LEU A CA 1
ATOM 1005 C C . LEU A 1 121 ? 5.188 3.357 -19.541 1.00 75.25 121 LEU A C 1
ATOM 1007 O O . LEU A 1 121 ? 6.342 3.245 -19.131 1.00 75.25 121 LEU A O 1
ATOM 1011 N N . GLY A 1 122 ? 4.896 3.640 -20.814 1.00 54.25 122 GLY A N 1
ATOM 1012 C CA . GLY A 1 122 ? 5.886 3.566 -21.890 1.00 54.25 122 GLY A CA 1
ATOM 1013 C C . GLY A 1 122 ? 7.066 4.526 -21.721 1.00 54.25 122 GLY A C 1
ATOM 1014 O O . GLY A 1 122 ? 7.022 5.447 -20.910 1.00 54.25 122 GLY A O 1
ATOM 1015 N N . LYS A 1 123 ? 8.089 4.360 -22.572 1.00 52.66 123 LYS A N 1
ATOM 1016 C CA . LYS A 1 123 ? 9.290 5.222 -22.671 1.00 52.66 123 LYS A CA 1
ATOM 1017 C C . LYS A 1 123 ? 9.004 6.735 -22.800 1.00 52.66 123 LYS A C 1
ATOM 1019 O O . LYS A 1 123 ? 9.934 7.524 -22.731 1.00 52.66 123 LYS A O 1
ATOM 1024 N N . LYS A 1 124 ? 7.744 7.133 -23.032 1.00 53.38 124 LYS A N 1
ATOM 1025 C CA . LYS A 1 124 ? 7.306 8.532 -23.162 1.00 53.38 124 LYS A CA 1
ATOM 1026 C C . LYS A 1 124 ? 7.461 9.331 -21.869 1.00 53.38 124 LYS A C 1
ATOM 1028 O O . LYS A 1 124 ? 7.694 10.529 -21.936 1.00 53.38 124 LYS A O 1
ATOM 1033 N N . GLU A 1 125 ? 7.365 8.682 -20.714 1.00 57.78 125 GLU A N 1
ATOM 1034 C CA . GLU A 1 125 ? 7.769 9.287 -19.448 1.00 57.78 125 GLU A CA 1
ATOM 1035 C C . GLU A 1 125 ? 9.203 8.826 -19.172 1.00 57.78 125 GLU A C 1
ATOM 1037 O O . GLU A 1 125 ? 9.426 7.628 -18.994 1.00 57.78 125 GLU A O 1
ATOM 1042 N N . GLN A 1 126 ? 10.175 9.744 -19.091 1.00 62.66 126 GLN A N 1
ATOM 1043 C CA . GLN A 1 126 ? 11.571 9.466 -18.685 1.00 62.66 126 GLN A CA 1
ATOM 1044 C C . GLN A 1 126 ? 11.693 8.943 -17.233 1.00 62.66 126 GLN A C 1
ATOM 1046 O O . GLN A 1 126 ? 12.755 8.971 -16.617 1.00 62.66 126 GLN A O 1
ATOM 1051 N N . VAL A 1 127 ? 10.594 8.470 -16.647 1.00 67.88 127 VAL A N 1
ATOM 1052 C CA . VAL A 1 127 ? 10.534 7.972 -15.285 1.00 67.88 127 VAL A CA 1
ATOM 1053 C C . VAL A 1 127 ? 11.064 6.543 -15.252 1.00 67.88 127 VAL A C 1
ATOM 1055 O O . VAL A 1 127 ? 10.366 5.584 -15.599 1.00 67.88 127 VAL A O 1
ATOM 1058 N N . THR A 1 128 ? 12.303 6.421 -14.790 1.00 80.00 128 THR A N 1
ATOM 1059 C CA . THR A 1 128 ? 12.994 5.158 -14.501 1.00 80.00 128 THR A CA 1
ATOM 1060 C C . THR A 1 128 ? 12.635 4.596 -13.125 1.00 80.00 128 THR A C 1
ATOM 1062 O O . THR A 1 128 ? 12.802 3.402 -12.888 1.00 80.00 128 THR A O 1
ATOM 1065 N N . VAL A 1 129 ? 12.102 5.424 -12.220 1.00 87.38 129 VAL A N 1
ATOM 1066 C CA . VAL A 1 129 ? 11.795 5.036 -10.838 1.00 87.38 129 VAL A CA 1
ATOM 1067 C C . VAL A 1 129 ? 10.321 5.252 -10.517 1.00 87.38 129 VAL A C 1
ATOM 1069 O O . VAL A 1 129 ? 9.825 6.374 -10.533 1.00 87.38 129 VAL A O 1
ATOM 1072 N N . ILE A 1 130 ? 9.628 4.171 -10.168 1.00 89.88 130 ILE A N 1
ATOM 1073 C CA . ILE A 1 130 ? 8.225 4.197 -9.757 1.00 89.88 130 ILE A CA 1
ATOM 1074 C C . ILE A 1 130 ? 8.150 4.543 -8.274 1.00 89.88 130 ILE A C 1
ATOM 1076 O O . ILE A 1 130 ? 8.727 3.847 -7.432 1.00 89.88 130 ILE A O 1
ATOM 1080 N N . THR A 1 131 ? 7.428 5.610 -7.950 1.00 91.62 131 THR A N 1
ATOM 1081 C CA . THR A 1 131 ? 7.334 6.133 -6.582 1.00 91.62 131 THR A CA 1
ATOM 1082 C C . THR A 1 131 ? 6.039 5.731 -5.880 1.00 91.62 131 THR A C 1
ATOM 1084 O O . THR A 1 131 ? 5.027 5.399 -6.500 1.00 91.62 131 THR A O 1
ATOM 1087 N N . THR A 1 132 ? 6.057 5.812 -4.552 1.00 92.19 132 THR A N 1
ATOM 1088 C CA . THR A 1 132 ? 4.879 5.718 -3.674 1.00 92.19 132 THR A CA 1
ATOM 1089 C C . THR A 1 132 ? 3.759 6.667 -4.106 1.00 92.19 132 THR A C 1
ATOM 1091 O O . THR A 1 132 ? 2.598 6.264 -4.164 1.00 92.19 132 THR A O 1
ATOM 1094 N N . LEU A 1 133 ? 4.106 7.902 -4.488 1.00 90.75 133 LEU A N 1
ATOM 1095 C CA . LEU A 1 133 ? 3.166 8.921 -4.952 1.00 90.75 133 LEU A CA 1
ATOM 1096 C C . LEU A 1 133 ? 2.455 8.508 -6.248 1.00 90.75 133 LEU A C 1
ATOM 1098 O O . LEU A 1 133 ? 1.244 8.696 -6.371 1.00 90.75 133 LEU A O 1
ATOM 1102 N N . GLN A 1 134 ? 3.175 7.917 -7.205 1.00 90.25 134 GLN A N 1
ATOM 1103 C CA . GLN A 1 134 ? 2.580 7.446 -8.460 1.00 90.25 134 GLN A CA 1
ATOM 1104 C C . GLN A 1 134 ? 1.587 6.307 -8.233 1.00 90.25 134 GLN A C 1
ATOM 1106 O O . GLN A 1 134 ? 0.499 6.316 -8.819 1.00 90.25 134 GLN A O 1
ATOM 1111 N N . VAL A 1 135 ? 1.936 5.357 -7.360 1.00 93.56 135 VAL A N 1
ATOM 1112 C CA . VAL A 1 135 ? 1.044 4.257 -6.968 1.00 93.56 135 VAL A CA 1
ATOM 1113 C C . VAL A 1 135 ? -0.187 4.807 -6.249 1.00 93.56 135 VAL A C 1
ATOM 1115 O O . VAL A 1 135 ? -1.307 4.478 -6.633 1.00 93.56 135 VAL A O 1
ATOM 1118 N N . LEU A 1 136 ? 0.003 5.695 -5.268 1.00 92.06 136 LEU A N 1
ATOM 1119 C CA . LEU A 1 136 ? -1.086 6.325 -4.522 1.00 92.06 136 LEU A CA 1
ATOM 1120 C C . LEU A 1 136 ? -2.041 7.087 -5.446 1.00 92.06 136 LEU A C 1
ATOM 1122 O O . LEU A 1 136 ? -3.251 6.904 -5.368 1.00 92.06 136 LEU A O 1
ATOM 1126 N N . THR A 1 137 ? -1.504 7.896 -6.360 1.00 89.81 137 THR A N 1
ATOM 1127 C CA . THR A 1 137 ? -2.310 8.675 -7.312 1.00 89.81 137 THR A CA 1
ATOM 1128 C C . THR A 1 137 ? -3.184 7.763 -8.168 1.00 89.81 137 THR A C 1
ATOM 1130 O O . THR A 1 137 ? -4.353 8.063 -8.390 1.00 89.81 137 THR A O 1
ATOM 1133 N N . HIS A 1 138 ? -2.655 6.620 -8.613 1.00 91.38 138 HIS A N 1
ATOM 1134 C CA . HIS A 1 138 ? -3.446 5.645 -9.361 1.00 91.38 138 HIS A CA 1
ATOM 1135 C C . HIS A 1 138 ? -4.473 4.917 -8.492 1.00 91.38 138 HIS A C 1
ATOM 1137 O O . HIS A 1 138 ? -5.599 4.718 -8.943 1.00 91.38 138 HIS A O 1
ATOM 1143 N N . LEU A 1 139 ? -4.134 4.560 -7.250 1.00 91.62 139 LEU A N 1
ATOM 1144 C CA . LEU A 1 139 ? -5.094 3.963 -6.315 1.00 91.62 139 LEU A CA 1
ATOM 1145 C C . LEU A 1 139 ? -6.279 4.896 -6.056 1.00 91.62 139 LEU A C 1
ATOM 1147 O O . LEU A 1 139 ? -7.424 4.451 -6.088 1.00 91.62 139 LEU A O 1
ATOM 1151 N N . LEU A 1 140 ? -6.021 6.192 -5.877 1.00 89.69 140 LEU A N 1
ATOM 1152 C CA . LEU A 1 140 ? -7.053 7.203 -5.643 1.00 89.69 140 LEU A CA 1
ATOM 1153 C C . LEU A 1 140 ? -7.918 7.504 -6.880 1.00 89.69 140 LEU A C 1
ATOM 1155 O O . LEU A 1 140 ? -8.949 8.154 -6.745 1.00 89.69 140 LEU A O 1
ATOM 1159 N N . ARG A 1 141 ? -7.574 7.007 -8.077 1.00 88.69 141 ARG A N 1
ATOM 1160 C CA . ARG A 1 141 ? -8.489 7.057 -9.237 1.00 88.69 141 ARG A CA 1
ATOM 1161 C C . ARG A 1 141 ? -9.658 6.080 -9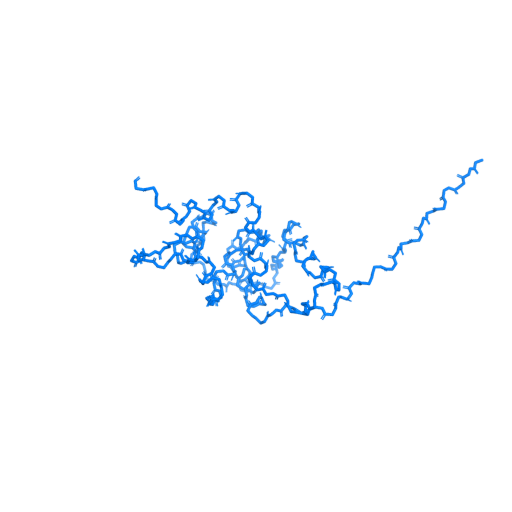.098 1.00 88.69 141 ARG A C 1
ATOM 1163 O O . ARG A 1 141 ? -10.696 6.277 -9.729 1.00 88.69 141 ARG A O 1
ATOM 1170 N N . HIS A 1 142 ? -9.524 5.032 -8.283 1.00 89.00 142 HIS A N 1
ATOM 1171 C CA . HIS A 1 142 ? -10.632 4.126 -8.005 1.00 89.00 142 HIS A CA 1
ATOM 1172 C C . HIS A 1 142 ? -11.646 4.794 -7.072 1.00 89.00 142 HIS A C 1
ATOM 1174 O O . HIS A 1 142 ? -11.335 5.106 -5.923 1.00 89.00 142 HIS A O 1
ATOM 1180 N N . LYS A 1 143 ? -12.887 4.958 -7.555 1.00 87.06 143 LYS A N 1
ATOM 1181 C CA . LYS A 1 143 ? -13.969 5.660 -6.839 1.00 87.06 143 LYS A CA 1
ATOM 1182 C C . LYS A 1 143 ? -14.194 5.147 -5.412 1.00 87.06 143 LYS A C 1
ATOM 1184 O O . LYS A 1 143 ? -14.397 5.956 -4.515 1.00 87.06 143 LYS A O 1
ATOM 1189 N N . SER A 1 144 ? -14.138 3.832 -5.191 1.00 87.44 144 SER A N 1
ATOM 1190 C CA . SER A 1 144 ? -14.340 3.225 -3.867 1.00 87.44 144 SER A CA 1
ATOM 1191 C C . SER A 1 144 ? -13.259 3.630 -2.860 1.00 87.44 144 SER A C 1
ATOM 1193 O O . SER A 1 144 ? -13.582 4.025 -1.743 1.00 87.44 144 SER A O 1
ATOM 1195 N N . LEU A 1 145 ? -11.986 3.604 -3.266 1.00 88.62 145 LEU A N 1
ATOM 1196 C CA . LEU A 1 145 ? -10.857 4.037 -2.435 1.00 88.62 145 LEU A CA 1
ATOM 1197 C C . LEU A 1 145 ? -10.859 5.541 -2.212 1.00 88.62 145 LEU A C 1
ATOM 1199 O O . LEU A 1 145 ? -10.699 5.979 -1.080 1.00 88.62 145 LEU A O 1
ATOM 1203 N N . ALA A 1 146 ? -11.080 6.331 -3.264 1.00 87.25 146 ALA A N 1
ATOM 1204 C CA . ALA A 1 146 ? -11.208 7.779 -3.132 1.00 87.25 146 ALA A CA 1
ATOM 1205 C C . ALA A 1 146 ? -12.325 8.158 -2.153 1.00 87.25 146 ALA A C 1
ATOM 1207 O O . ALA A 1 146 ? -12.110 9.011 -1.295 1.00 87.25 146 ALA A O 1
ATOM 1208 N N . LYS A 1 147 ? -13.487 7.496 -2.238 1.00 88.12 147 LYS A N 1
ATOM 1209 C CA . LYS A 1 147 ? -14.595 7.694 -1.300 1.00 88.12 147 LYS A CA 1
ATOM 1210 C C . LYS A 1 147 ? -14.194 7.316 0.125 1.00 88.12 147 LYS A C 1
ATOM 1212 O O . LYS A 1 147 ? -14.345 8.142 1.012 1.00 88.12 147 LYS A O 1
ATOM 1217 N N . LEU A 1 148 ? -13.609 6.134 0.338 1.00 86.88 148 LEU A N 1
ATOM 1218 C CA . LEU A 1 148 ? -13.125 5.706 1.657 1.00 86.88 148 LEU A CA 1
ATOM 1219 C C . LEU A 1 148 ? -12.166 6.734 2.258 1.00 86.88 148 LEU A C 1
ATOM 1221 O O . LEU A 1 148 ? -12.325 7.124 3.414 1.00 86.88 148 LEU A O 1
ATOM 1225 N N . VAL A 1 149 ? -11.188 7.190 1.479 1.00 86.81 149 VAL A N 1
ATOM 1226 C CA . VAL A 1 149 ? -10.198 8.177 1.912 1.00 86.81 149 VAL A CA 1
ATOM 1227 C C . VAL A 1 149 ? -10.871 9.504 2.254 1.00 86.81 149 VAL A C 1
ATOM 1229 O O . VAL A 1 149 ? -10.652 10.033 3.341 1.00 86.81 149 VAL A O 1
ATOM 1232 N N . LYS A 1 150 ? -11.752 10.001 1.383 1.00 84.25 150 LYS A N 1
ATOM 1233 C CA . LYS A 1 150 ? -12.516 11.230 1.614 1.00 84.25 150 LYS A CA 1
ATOM 1234 C C . LYS A 1 150 ? -13.371 11.137 2.880 1.00 84.25 150 LYS A C 1
ATOM 1236 O O . LYS A 1 150 ? -13.268 12.010 3.733 1.00 84.25 150 LYS A O 1
ATOM 1241 N N . ASP A 1 151 ? -14.119 10.051 3.050 1.00 83.25 151 ASP A N 1
ATOM 1242 C CA . ASP A 1 151 ? -14.976 9.790 4.215 1.00 83.25 151 ASP A CA 1
ATOM 1243 C C . ASP A 1 151 ? -14.167 9.588 5.507 1.00 83.25 151 ASP A C 1
ATOM 1245 O O . ASP A 1 151 ? -14.708 9.609 6.607 1.00 83.25 151 ASP A O 1
ATOM 1249 N N . SER A 1 152 ? -12.874 9.277 5.405 1.00 79.62 152 SER A N 1
ATOM 1250 C CA . SER A 1 152 ? -11.979 9.161 6.566 1.00 79.62 152 SER A CA 1
ATOM 1251 C C . SER A 1 152 ? -11.430 10.518 6.995 1.00 79.62 152 SER A C 1
ATOM 1253 O O . SER A 1 152 ? -11.175 10.740 8.178 1.00 79.62 152 SER A O 1
ATOM 1255 N N . LEU A 1 153 ? -11.249 11.424 6.036 1.00 77.50 153 LEU A N 1
ATOM 1256 C CA . LEU A 1 153 ? -10.581 12.706 6.234 1.00 77.50 153 LEU A CA 1
ATOM 1257 C C . LEU A 1 153 ? -11.554 13.855 6.488 1.00 77.50 153 LEU A C 1
ATOM 1259 O O . LEU A 1 153 ? -11.268 14.705 7.325 1.00 77.50 153 LEU A O 1
ATOM 1263 N N . ILE A 1 154 ? -12.719 13.848 5.843 1.00 68.12 154 ILE A N 1
ATOM 1264 C CA . ILE A 1 154 ? -13.789 14.807 6.109 1.00 68.12 154 ILE A CA 1
ATOM 1265 C C . ILE A 1 154 ? -14.527 14.344 7.36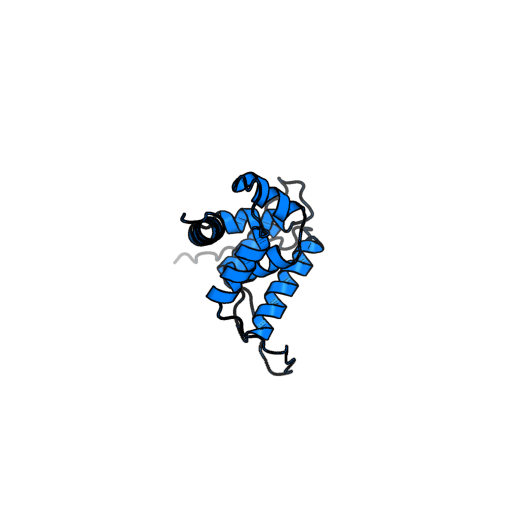7 1.00 68.12 154 ILE A C 1
ATOM 1267 O O . ILE A 1 154 ? -15.140 13.278 7.384 1.00 68.12 154 ILE A O 1
ATOM 1271 N N . MET A 1 155 ? -14.429 15.123 8.447 1.00 47.47 155 MET A N 1
ATOM 1272 C CA . MET A 1 155 ? -15.355 14.999 9.571 1.00 47.47 155 MET A CA 1
ATOM 1273 C C . MET A 1 155 ? -16.767 15.262 9.041 1.00 47.47 155 MET A C 1
ATOM 1275 O O . MET A 1 155 ? -17.015 16.321 8.470 1.00 47.47 155 MET A O 1
ATOM 1279 N N . LYS A 1 156 ? -17.691 14.313 9.227 1.00 36.66 156 LYS A N 1
ATOM 1280 C CA . LYS A 1 156 ? -19.080 14.717 9.439 1.00 36.66 156 LYS A CA 1
ATOM 1281 C C . LYS A 1 156 ? -19.075 15.425 10.793 1.00 36.66 156 LYS A C 1
ATOM 1283 O O . LYS A 1 156 ? -18.896 14.753 11.807 1.00 36.66 156 LYS A O 1
ATOM 1288 N N . ILE A 1 157 ? -19.078 16.754 10.754 1.00 33.41 157 ILE A N 1
ATOM 1289 C CA . ILE A 1 157 ? -19.616 17.568 11.846 1.00 33.41 157 ILE A CA 1
ATOM 1290 C C . ILE A 1 157 ? -21.131 17.410 11.760 1.00 33.41 157 ILE A C 1
ATOM 1292 O O . ILE A 1 157 ? -21.633 17.437 10.609 1.00 33.41 157 ILE A O 1
#

Secondary structure (DSSP, 8-state):
------PPPP--------EE-HHHHHHHHHHHHHHHHTT-SEE-HHHHHHHHHHT--HHHHHHHHHHH-----SS-HHHHHHHHHHHHTT---------TTSPPPEE-HHHHHHHHHHHHS-TTS---EE-HHHHHHHHTTSHHHHHHHHHHHS---

InterPro domains:
  IPR004176 Clp, repeat (R) N-terminal domain [PF02861] (20-143)
  IPR036628 Clp, N-terminal domain superfamily [G3DSA:1.10.1780.10] (18-154)
  IPR036628 Clp, N-terminal domain superfamily [SSF81923] (20-92)

Sequence (157 aa):
MLVKKKGMPKKVNIFSGKLFSLQLKKALFYAFLEARRQKINVIDSQLLLFGLLKTNDSSINRLFQKIYKTRTLSQNPIEKLINKLKVNFQFKSESITFSVDREFPNFSRPVKRLLFFLVRLGKKEQVTVITTLQVLTHLLRHKSLAKLVKDSLIMKI